Protein AF-A0A920U0H9-F1 (afdb_monomer_lite)

Structure (mmCIF, N/CA/C/O backbone):
data_AF-A0A920U0H9-F1
#
_entry.id   AF-A0A920U0H9-F1
#
loop_
_atom_site.group_PDB
_atom_site.id
_atom_site.type_symbol
_atom_site.label_atom_id
_atom_site.label_alt_id
_atom_site.label_comp_id
_atom_site.label_asym_id
_atom_site.label_entity_id
_atom_site.label_seq_id
_atom_site.pdbx_PDB_ins_code
_atom_site.Cartn_x
_atom_site.Cartn_y
_atom_site.Cartn_z
_atom_site.occupancy
_atom_site.B_iso_or_equiv
_atom_site.auth_seq_id
_atom_site.auth_comp_id
_atom_site.auth_asym_id
_atom_site.auth_atom_id
_atom_site.pdbx_PDB_model_num
ATOM 1 N N . MET A 1 1 ? 9.514 -8.122 -16.354 1.00 62.91 1 MET A N 1
ATOM 2 C CA . MET A 1 1 ? 8.517 -7.537 -17.274 1.00 62.91 1 MET A CA 1
ATOM 3 C C . MET A 1 1 ? 7.082 -7.753 -16.800 1.00 62.91 1 MET A C 1
ATOM 5 O O . MET A 1 1 ? 6.362 -6.773 -16.796 1.00 62.91 1 MET A O 1
ATOM 9 N N . TYR A 1 2 ? 6.702 -8.929 -16.275 1.00 85.62 2 TYR A N 1
ATOM 10 C CA . TYR A 1 2 ? 5.328 -9.232 -15.8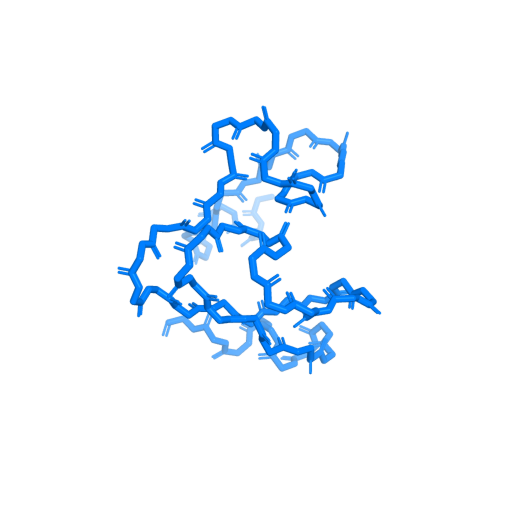19 1.00 85.62 2 TYR A CA 1
ATOM 11 C C . TYR A 1 2 ? 4.595 -8.150 -14.992 1.00 85.62 2 TYR A C 1
ATOM 13 O O . TYR A 1 2 ? 3.427 -7.891 -15.252 1.00 85.62 2 TYR A O 1
ATOM 21 N N . PHE A 1 3 ? 5.246 -7.496 -14.019 1.00 90.75 3 PHE A N 1
ATOM 22 C CA . PHE A 1 3 ? 4.592 -6.453 -13.206 1.00 90.75 3 PHE A CA 1
ATOM 23 C C . PHE A 1 3 ? 4.308 -5.165 -13.992 1.00 90.75 3 PHE A C 1
ATOM 25 O O . PHE A 1 3 ? 3.200 -4.644 -13.918 1.00 90.75 3 PHE A O 1
ATOM 32 N N . TYR A 1 4 ? 5.275 -4.689 -14.782 1.00 92.19 4 TYR A N 1
ATOM 33 C CA . TYR A 1 4 ? 5.103 -3.489 -15.609 1.00 92.19 4 TYR A CA 1
ATOM 34 C C . TYR A 1 4 ? 4.045 -3.694 -16.698 1.00 92.19 4 TYR A C 1
ATOM 36 O O . TYR A 1 4 ? 3.250 -2.798 -16.961 1.00 92.19 4 TYR A O 1
ATOM 44 N N . GLU A 1 5 ? 4.004 -4.884 -17.304 1.00 93.50 5 GLU A N 1
ATOM 45 C CA . GLU A 1 5 ? 2.999 -5.244 -18.314 1.00 93.50 5 GLU A CA 1
ATOM 46 C C . GLU A 1 5 ? 1.579 -5.284 -17.735 1.00 93.50 5 GLU A C 1
ATOM 48 O O . GLU A 1 5 ? 0.622 -4.964 -18.434 1.00 93.50 5 GLU A O 1
ATOM 53 N N . ALA A 1 6 ? 1.442 -5.616 -16.450 1.00 91.69 6 ALA A N 1
ATOM 54 C CA . ALA A 1 6 ? 0.179 -5.574 -15.718 1.00 91.69 6 ALA A CA 1
ATOM 55 C C . ALA A 1 6 ? -0.155 -4.181 -15.138 1.00 91.69 6 ALA A C 1
ATOM 57 O O . ALA A 1 6 ? -1.094 -4.056 -14.360 1.00 91.69 6 ALA A O 1
ATOM 58 N N . GLY A 1 7 ? 0.600 -3.134 -15.496 1.00 92.31 7 GLY A N 1
ATOM 59 C CA . GLY A 1 7 ? 0.344 -1.754 -15.067 1.00 92.31 7 GLY A CA 1
ATOM 60 C C . GLY A 1 7 ? 0.844 -1.406 -13.662 1.00 92.31 7 GLY A C 1
ATOM 61 O O . GLY A 1 7 ? 0.553 -0.317 -13.172 1.00 92.31 7 GLY A O 1
ATOM 62 N N . PHE A 1 8 ? 1.609 -2.289 -13.013 1.00 91.88 8 PHE A N 1
ATOM 63 C CA . PHE A 1 8 ? 2.183 -2.011 -11.699 1.00 91.88 8 PHE A CA 1
ATOM 64 C C . PHE A 1 8 ? 3.480 -1.208 -11.797 1.00 91.88 8 PHE A C 1
ATOM 66 O O . PHE A 1 8 ? 4.322 -1.420 -12.673 1.00 91.88 8 PHE A O 1
ATOM 73 N N . GLU A 1 9 ? 3.683 -0.339 -10.810 1.00 90.88 9 GLU A N 1
ATOM 74 C CA . GLU A 1 9 ? 4.966 0.305 -10.568 1.00 90.88 9 GLU A CA 1
ATOM 75 C C . GLU A 1 9 ? 5.880 -0.639 -9.774 1.00 90.88 9 GLU A C 1
ATOM 77 O O . GLU A 1 9 ? 5.519 -1.128 -8.702 1.00 90.88 9 GLU A O 1
ATOM 82 N N . TRP A 1 10 ? 7.088 -0.882 -10.280 1.00 90.69 10 TRP A N 1
ATOM 83 C CA . TRP A 1 10 ? 8.119 -1.605 -9.541 1.00 90.69 10 TRP A CA 1
ATOM 84 C C . TRP A 1 10 ? 9.152 -0.621 -8.999 1.00 90.69 10 TRP A C 1
ATOM 86 O O . TRP A 1 10 ? 9.850 0.041 -9.770 1.00 90.69 10 TRP A O 1
ATOM 96 N N . ARG A 1 11 ? 9.240 -0.541 -7.671 1.00 89.56 11 ARG A N 1
ATOM 97 C CA . ARG A 1 11 ? 10.147 0.354 -6.943 1.00 89.56 11 ARG A CA 1
ATOM 98 C C . ARG A 1 11 ? 11.391 -0.385 -6.451 1.00 89.56 11 ARG A C 1
ATOM 100 O O . ARG A 1 11 ? 11.435 -1.616 -6.426 1.00 89.56 11 ARG A O 1
ATOM 107 N N . GLU A 1 12 ? 12.404 0.374 -6.045 1.00 91.75 12 GLU A N 1
ATOM 108 C CA . GLU A 1 12 ? 13.586 -0.178 -5.378 1.00 91.75 12 GLU A CA 1
ATOM 109 C C . GLU A 1 12 ? 13.210 -0.879 -4.059 1.00 91.75 12 GLU A C 1
ATOM 111 O O . GLU A 1 12 ? 12.265 -0.459 -3.379 1.00 91.75 12 GLU A O 1
ATOM 116 N N . PRO A 1 13 ? 13.927 -1.951 -3.671 1.00 93.00 13 PRO A N 1
ATOM 117 C CA . PRO A 1 13 ? 13.626 -2.679 -2.447 1.00 93.00 13 PRO A CA 1
ATOM 118 C C . PRO A 1 13 ? 13.776 -1.770 -1.224 1.00 93.00 13 PRO A C 1
ATOM 120 O O . PRO A 1 13 ? 14.825 -1.175 -0.987 1.00 93.00 13 PRO A O 1
ATOM 123 N N . GLY A 1 14 ? 12.726 -1.696 -0.411 1.00 89.88 14 GLY A N 1
ATOM 124 C CA . GLY A 1 14 ? 12.704 -0.848 0.771 1.00 89.88 14 GLY A CA 1
ATOM 125 C C . GLY A 1 14 ? 11.380 -0.917 1.519 1.00 89.88 14 GLY A C 1
ATOM 126 O O . GLY A 1 14 ? 10.452 -1.627 1.139 1.00 89.88 14 GLY A O 1
ATOM 127 N N . CYS A 1 15 ? 11.294 -0.160 2.610 1.00 89.06 15 CYS A N 1
ATOM 128 C CA . CYS A 1 15 ? 10.136 -0.189 3.500 1.00 89.06 15 CYS A CA 1
ATOM 129 C C . CYS A 1 15 ? 8.913 0.596 2.982 1.00 89.06 15 CYS A C 1
ATOM 131 O O . CYS A 1 15 ? 7.858 0.503 3.609 1.00 89.06 15 CYS A O 1
ATOM 133 N N . SER A 1 16 ? 9.015 1.336 1.866 1.00 91.56 16 SER A N 1
ATOM 134 C CA . SER A 1 16 ? 7.882 2.043 1.233 1.00 91.56 16 SER A CA 1
ATOM 135 C C . SER A 1 16 ? 7.086 2.868 2.271 1.00 91.56 16 SER A C 1
ATOM 137 O O . SER A 1 16 ? 7.697 3.567 3.082 1.00 91.56 16 SER A O 1
ATOM 139 N N . MET A 1 17 ? 5.759 2.742 2.321 1.00 93.44 17 MET A N 1
ATOM 140 C CA . MET A 1 17 ? 4.840 3.453 3.216 1.00 93.44 17 MET A CA 1
ATOM 141 C C . MET A 1 17 ? 4.947 3.058 4.698 1.00 93.44 17 MET A C 1
ATOM 143 O O . MET A 1 17 ? 4.036 3.327 5.479 1.00 93.44 17 MET A O 1
ATOM 147 N N . CYS A 1 18 ? 5.999 2.355 5.128 1.00 90.81 18 CYS A N 1
ATOM 148 C CA . CYS A 1 18 ? 6.042 1.740 6.450 1.00 90.81 18 CYS A CA 1
ATOM 149 C C . CYS A 1 18 ? 5.769 2.703 7.598 1.00 90.81 18 CYS A C 1
ATOM 151 O O . CYS A 1 18 ? 5.200 2.234 8.561 1.00 90.81 18 CYS A O 1
ATOM 153 N N . LEU A 1 19 ? 6.200 3.964 7.581 1.0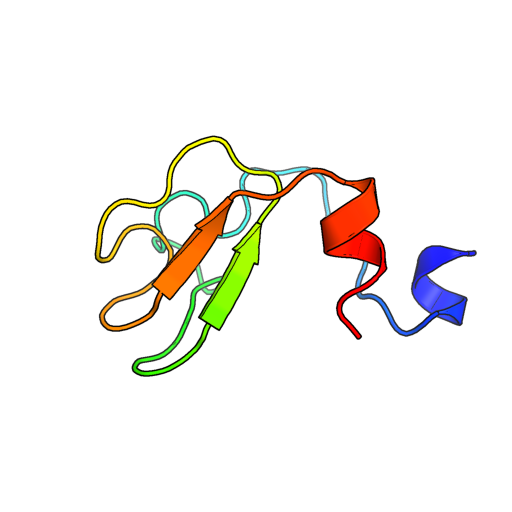0 92.56 19 LEU A N 1
ATOM 154 C CA . LEU A 1 19 ? 5.977 4.923 8.682 1.00 92.56 19 LEU A CA 1
ATOM 155 C C . LEU A 1 19 ? 5.403 6.264 8.202 1.00 92.56 19 LEU A C 1
ATOM 157 O O . LEU A 1 19 ? 5.353 7.204 8.988 1.00 92.56 19 LEU A O 1
ATOM 161 N N . ALA A 1 20 ? 5.027 6.365 6.923 1.00 93.88 20 ALA A N 1
ATOM 162 C CA . ALA A 1 20 ? 4.571 7.608 6.290 1.00 93.88 20 ALA A CA 1
ATOM 163 C C . ALA A 1 20 ? 5.534 8.808 6.453 1.00 93.88 20 ALA A C 1
ATOM 165 O O . ALA A 1 20 ? 5.109 9.962 6.460 1.00 93.88 20 ALA A O 1
ATOM 166 N N . MET A 1 21 ? 6.838 8.543 6.612 1.00 93.06 21 MET A N 1
ATOM 167 C CA . MET A 1 21 ? 7.879 9.573 6.773 1.00 93.06 21 MET A CA 1
ATOM 168 C C . MET A 1 21 ? 8.449 10.059 5.435 1.00 93.06 21 MET A C 1
ATOM 170 O O . MET A 1 21 ? 9.124 11.083 5.380 1.00 93.06 21 MET A O 1
ATOM 174 N N . ASN A 1 22 ? 8.214 9.303 4.367 1.00 90.75 22 ASN A N 1
ATOM 175 C CA . ASN A 1 22 ? 8.604 9.606 2.998 1.00 90.75 22 ASN A CA 1
ATOM 176 C C . ASN A 1 22 ? 7.383 10.043 2.172 1.00 90.75 22 ASN A C 1
ATOM 178 O O . ASN A 1 22 ? 6.253 10.062 2.656 1.00 90.75 22 ASN A O 1
ATOM 182 N N . ALA A 1 23 ? 7.622 10.394 0.907 1.00 90.69 23 ALA A N 1
ATOM 183 C CA . ALA A 1 23 ? 6.566 10.773 -0.034 1.00 90.69 23 ALA A CA 1
ATOM 184 C C . ALA A 1 23 ? 5.611 9.614 -0.380 1.00 90.69 23 ALA A C 1
ATOM 186 O O . ALA A 1 23 ? 4.543 9.842 -0.932 1.00 90.69 23 ALA A O 1
ATO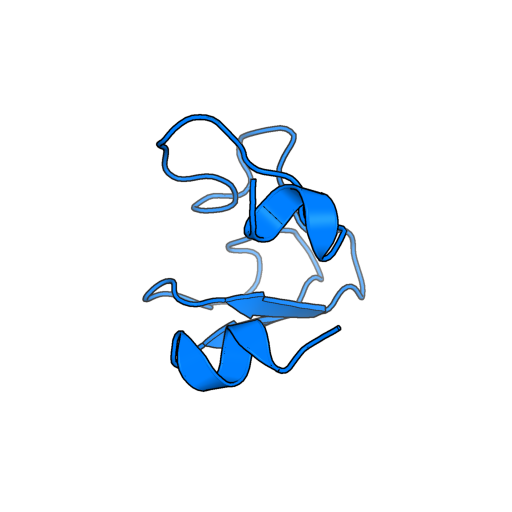M 187 N N . ASP A 1 24 ? 5.993 8.381 -0.053 1.00 92.25 24 ASP A N 1
ATOM 188 C CA . ASP A 1 24 ? 5.158 7.200 -0.215 1.00 92.25 24 ASP A CA 1
ATOM 189 C C . ASP A 1 24 ? 4.234 7.062 0.997 1.00 92.25 24 ASP A C 1
ATOM 191 O O . ASP A 1 24 ? 4.625 6.530 2.041 1.00 92.25 24 ASP A O 1
ATOM 195 N N . ARG A 1 25 ? 3.025 7.605 0.886 1.00 95.44 25 ARG A N 1
ATOM 196 C CA . ARG A 1 25 ? 2.029 7.614 1.957 1.00 95.44 25 ARG A CA 1
ATOM 197 C C . ARG A 1 25 ? 0.623 7.735 1.384 1.00 95.44 25 ARG A C 1
ATOM 199 O O . ARG A 1 25 ? 0.447 8.238 0.282 1.00 95.44 25 ARG A O 1
ATOM 206 N N . LEU A 1 26 ? -0.352 7.313 2.175 1.00 96.69 26 LEU A N 1
ATOM 207 C CA . LEU A 1 26 ? -1.767 7.508 1.903 1.00 96.69 26 LEU A CA 1
ATOM 208 C C . LEU A 1 26 ? -2.193 8.931 2.247 1.00 96.69 26 LEU A C 1
ATOM 210 O O . LEU A 1 26 ? -1.804 9.480 3.284 1.00 96.69 26 LEU A O 1
ATOM 214 N N . GLU A 1 27 ? -3.060 9.473 1.413 1.00 96.94 27 GLU A N 1
ATOM 215 C CA . GLU A 1 27 ? -3.795 10.698 1.674 1.00 96.94 27 GLU A CA 1
ATOM 216 C C . GLU A 1 27 ? -5.076 10.408 2.479 1.00 96.94 27 GLU A C 1
ATOM 218 O O . GLU A 1 27 ? -5.534 9.266 2.630 1.00 96.94 27 GLU A O 1
ATOM 223 N N . ALA A 1 28 ? -5.664 11.456 3.055 1.00 96.81 28 ALA A N 1
ATOM 224 C CA . ALA A 1 28 ? -6.847 11.311 3.895 1.00 96.81 28 ALA A CA 1
ATOM 225 C C . ALA A 1 28 ? -8.032 10.725 3.102 1.00 96.81 28 ALA A C 1
ATOM 227 O O . ALA A 1 28 ? -8.408 11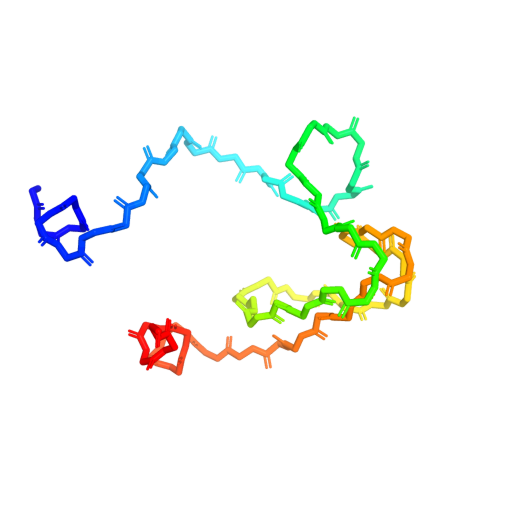.232 2.048 1.00 96.81 28 ALA A O 1
ATOM 228 N N . GLY A 1 29 ? -8.652 9.672 3.640 1.00 96.38 29 GLY A N 1
ATOM 229 C CA . GLY A 1 29 ? -9.758 8.958 2.998 1.00 96.38 29 GLY A CA 1
ATOM 230 C C . GLY A 1 29 ? -9.331 7.820 2.066 1.00 96.38 29 GLY A C 1
ATOM 231 O O . GLY A 1 29 ? -10.174 6.987 1.721 1.00 96.38 29 GLY A O 1
ATOM 232 N N . GLU A 1 30 ? -8.047 7.720 1.714 1.00 97.25 30 GLU A N 1
ATOM 233 C CA . GLU A 1 30 ? -7.543 6.620 0.895 1.00 97.25 30 GLU A CA 1
ATOM 234 C C . GLU A 1 30 ? -7.515 5.290 1.652 1.00 97.25 30 GLU A C 1
ATOM 236 O O . GLU A 1 30 ? -7.441 5.212 2.887 1.00 97.25 30 GLU A O 1
ATOM 241 N N . ARG A 1 31 ? -7.574 4.204 0.879 1.00 96.12 31 ARG A N 1
ATOM 242 C CA . ARG A 1 31 ? -7.544 2.837 1.393 1.00 96.12 31 ARG A CA 1
ATOM 243 C C . ARG A 1 31 ? -6.488 2.022 0.674 1.00 96.12 31 ARG A C 1
ATOM 245 O O . ARG A 1 31 ? -6.387 2.074 -0.543 1.00 96.12 31 ARG A O 1
ATOM 252 N N . CYS A 1 32 ? -5.753 1.223 1.438 1.00 95.94 32 CYS A N 1
ATOM 253 C CA . CYS A 1 32 ? -4.693 0.367 0.921 1.00 95.94 32 CYS A CA 1
ATOM 254 C C . CYS A 1 32 ? -4.911 -1.088 1.337 1.00 95.94 32 CYS A C 1
ATOM 256 O O . CYS A 1 32 ? -5.175 -1.365 2.508 1.00 95.94 32 CYS A O 1
ATOM 258 N N . ALA A 1 33 ? -4.748 -2.018 0.398 1.00 96.62 33 ALA A N 1
ATOM 259 C CA . ALA A 1 33 ? -4.531 -3.429 0.689 1.00 96.62 33 ALA A CA 1
ATOM 260 C C . ALA A 1 33 ? -3.016 -3.685 0.732 1.00 96.62 33 ALA A C 1
ATOM 262 O O . ALA A 1 33 ? -2.326 -3.524 -0.270 1.00 96.62 33 ALA A O 1
ATOM 263 N N . SER A 1 34 ? -2.483 -4.048 1.898 1.00 95.25 34 SER A N 1
ATOM 264 C CA . SER A 1 34 ? -1.041 -4.162 2.127 1.00 95.25 34 SER A CA 1
ATOM 265 C C . SER A 1 34 ? -0.659 -5.560 2.594 1.00 95.25 34 SER A C 1
ATOM 267 O O . SER A 1 34 ? -1.307 -6.134 3.467 1.00 95.25 34 SER A O 1
ATOM 269 N N . THR A 1 35 ? 0.459 -6.069 2.078 1.00 95.94 35 THR A N 1
ATOM 270 C CA . THR A 1 35 ? 1.112 -7.293 2.569 1.00 95.94 35 THR A CA 1
ATOM 271 C C . THR A 1 35 ? 2.095 -7.021 3.712 1.00 95.94 35 THR A C 1
ATOM 273 O O . THR A 1 35 ? 2.909 -7.880 4.049 1.00 95.94 35 THR A O 1
ATOM 276 N N . SER A 1 36 ? 2.078 -5.815 4.293 1.00 93.69 36 SER A N 1
ATOM 277 C CA . SER A 1 36 ? 2.840 -5.521 5.508 1.00 93.69 36 SER A CA 1
ATOM 278 C C . SER A 1 36 ? 2.257 -6.257 6.725 1.00 93.69 36 SER A C 1
ATOM 280 O O . SER A 1 36 ? 1.292 -7.011 6.628 1.00 93.69 36 SER A O 1
ATOM 282 N N . ASN A 1 37 ? 2.844 -6.041 7.903 1.00 94.50 37 ASN A N 1
ATOM 283 C CA . ASN A 1 37 ? 2.421 -6.690 9.145 1.00 94.50 37 ASN A CA 1
ATOM 284 C C . ASN A 1 37 ? 1.766 -5.742 10.163 1.00 94.50 37 ASN A C 1
ATOM 286 O O . ASN A 1 37 ? 1.508 -6.155 11.292 1.00 94.50 37 ASN A O 1
ATOM 290 N N . ARG A 1 38 ? 1.544 -4.465 9.821 1.00 95.06 38 ARG A N 1
ATOM 291 C CA . ARG A 1 38 ? 1.042 -3.449 10.764 1.00 95.06 38 ARG A CA 1
ATOM 292 C C . ARG A 1 38 ? 0.104 -2.464 10.065 1.00 95.06 38 ARG A C 1
ATOM 294 O O . ARG A 1 38 ? 0.468 -1.914 9.035 1.00 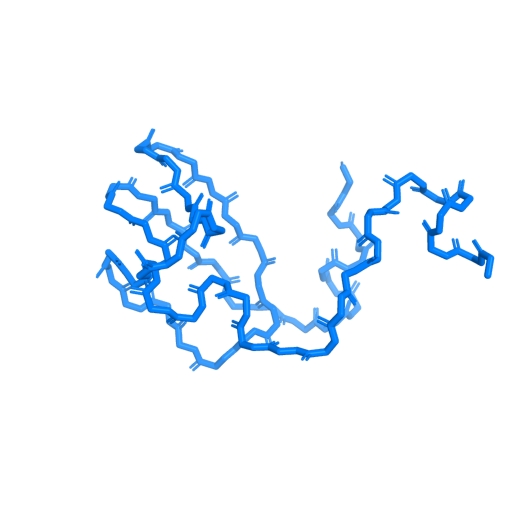95.06 38 ARG A O 1
ATOM 301 N N . ASN A 1 39 ? -1.052 -2.185 10.669 1.00 96.12 39 ASN A N 1
ATOM 302 C CA . ASN A 1 39 ? -2.088 -1.308 10.103 1.00 96.12 39 ASN A CA 1
ATOM 303 C C . ASN A 1 39 ? -2.802 -0.415 11.136 1.00 96.12 39 ASN A C 1
ATOM 305 O O . ASN A 1 39 ? -3.977 -0.093 10.966 1.00 96.12 39 ASN A O 1
ATOM 309 N N . PHE A 1 40 ? -2.125 -0.035 12.221 1.00 95.81 40 PHE A N 1
ATOM 310 C CA . PHE A 1 40 ? -2.704 0.927 13.158 1.00 95.81 40 PHE A CA 1
ATOM 311 C C . PHE A 1 40 ? -2.960 2.287 12.484 1.00 95.81 40 PHE A C 1
ATOM 313 O O . PHE A 1 40 ? -2.333 2.620 11.475 1.00 95.81 40 PHE A O 1
ATOM 320 N N . GLU A 1 41 ? -3.897 3.057 13.033 1.00 95.31 41 GLU A N 1
ATOM 321 C CA . GLU A 1 41 ? -4.330 4.340 12.471 1.00 95.31 41 GLU A CA 1
ATOM 322 C C . GLU A 1 41 ? -3.155 5.307 12.263 1.00 95.31 41 GLU A C 1
ATOM 324 O O . GLU A 1 41 ? -2.257 5.409 13.099 1.00 95.31 41 GLU A O 1
ATOM 329 N N . GLY A 1 42 ? -3.133 5.989 11.115 1.00 93.62 42 GLY A N 1
ATOM 330 C CA . GLY A 1 42 ? -2.079 6.944 10.769 1.00 93.62 42 GLY A CA 1
ATOM 331 C C . GLY A 1 42 ? -0.758 6.316 10.313 1.00 93.62 42 GLY A C 1
ATOM 332 O O . GLY A 1 42 ? 0.134 7.041 9.883 1.00 93.62 42 GLY A O 1
ATOM 333 N N . ARG A 1 43 ? -0.605 4.983 10.362 1.00 95.88 43 ARG A N 1
ATOM 334 C CA . ARG A 1 43 ? 0.693 4.334 10.121 1.00 95.88 43 ARG A CA 1
ATOM 335 C C . ARG A 1 43 ? 1.277 4.583 8.732 1.00 95.88 43 ARG A C 1
ATOM 337 O O . ARG A 1 43 ? 2.484 4.770 8.602 1.00 95.88 43 ARG A O 1
ATOM 344 N N . GLN A 1 44 ? 0.432 4.494 7.713 1.00 97.06 44 GLN A N 1
ATOM 345 C CA . GLN A 1 44 ? 0.833 4.653 6.313 1.00 97.06 44 GLN A CA 1
ATOM 346 C C . GLN A 1 44 ? 0.381 5.992 5.731 1.00 97.06 44 GLN A C 1
ATOM 348 O O . GLN A 1 44 ? 0.615 6.244 4.561 1.00 97.06 44 GLN A O 1
ATOM 353 N N . GLY A 1 45 ? -0.234 6.853 6.542 1.00 96.75 45 GLY A N 1
ATOM 354 C CA . GLY A 1 45 ? -0.784 8.137 6.125 1.00 96.75 45 GLY A CA 1
ATOM 355 C C . GLY A 1 45 ? -1.888 8.584 7.078 1.00 96.75 45 GLY A C 1
ATOM 356 O O . GLY A 1 45 ? -2.665 7.761 7.569 1.00 96.75 45 GLY A O 1
ATOM 357 N N . GLN A 1 46 ? -1.943 9.880 7.383 1.00 96.56 46 GLN A N 1
ATOM 358 C CA . GLN A 1 46 ? -2.951 10.434 8.285 1.00 96.56 46 GLN A CA 1
ATOM 359 C C . GLN A 1 46 ? -4.335 10.384 7.626 1.00 96.56 46 GLN A C 1
ATOM 361 O O . GLN A 1 46 ? -4.519 10.866 6.515 1.00 96.56 46 GLN A O 1
ATOM 366 N N . GLY A 1 47 ? -5.322 9.808 8.317 1.00 95.56 47 GLY A N 1
ATOM 367 C CA . GLY A 1 47 ? -6.686 9.671 7.792 1.00 95.56 47 GLY A CA 1
ATOM 368 C C . GLY A 1 47 ? -6.857 8.601 6.704 1.00 95.56 47 GLY A C 1
ATOM 369 O O . GLY A 1 47 ? -7.978 8.406 6.235 1.00 95.56 47 GLY A O 1
ATOM 370 N N . GLY A 1 48 ? -5.787 7.898 6.318 1.00 96.56 48 GLY A N 1
ATOM 371 C CA . GLY A 1 48 ? -5.838 6.723 5.448 1.00 96.56 48 GLY A CA 1
ATOM 372 C C . GLY A 1 48 ? -6.084 5.431 6.236 1.00 96.56 48 GLY A C 1
ATOM 373 O O . GLY A 1 48 ? -5.811 5.351 7.440 1.00 96.56 48 GLY A O 1
ATOM 374 N N . ARG A 1 49 ? -6.590 4.388 5.565 1.00 96.50 49 ARG A N 1
ATOM 375 C CA . ARG A 1 49 ? -6.860 3.080 6.190 1.00 96.50 49 ARG A CA 1
ATOM 376 C C . ARG A 1 49 ? -6.198 1.925 5.446 1.00 96.50 49 ARG A C 1
ATOM 378 O O . ARG A 1 49 ? -6.464 1.694 4.271 1.00 96.50 49 ARG A O 1
ATOM 385 N N . THR A 1 50 ? -5.425 1.125 6.175 1.00 97.25 50 THR A N 1
ATOM 386 C CA . THR A 1 50 ? -4.749 -0.059 5.629 1.00 97.25 50 THR A CA 1
ATOM 387 C C . THR A 1 50 ? -5.433 -1.356 6.058 1.00 97.25 50 THR A C 1
ATOM 389 O O . THR A 1 50 ? -5.741 -1.576 7.233 1.00 97.25 50 THR A O 1
ATOM 392 N N . HIS A 1 51 ? -5.608 -2.256 5.098 1.00 96.94 51 HIS A N 1
ATOM 393 C CA . HIS A 1 51 ? -6.102 -3.613 5.265 1.00 96.94 51 HIS A CA 1
ATOM 394 C C . HIS A 1 51 ? -4.950 -4.595 5.042 1.00 96.94 51 HIS A C 1
ATOM 396 O O . HIS A 1 51 ? -4.341 -4.599 3.974 1.00 96.94 51 HIS A O 1
ATOM 402 N N . LEU A 1 52 ? -4.634 -5.413 6.050 1.00 97.44 52 LEU A N 1
ATOM 403 C CA . LEU A 1 52 ? -3.604 -6.442 5.914 1.00 97.44 52 LEU A CA 1
ATOM 404 C C . LEU A 1 52 ? -4.175 -7.642 5.164 1.00 97.44 52 LEU A C 1
ATOM 406 O O . LEU A 1 52 ? -5.199 -8.193 5.569 1.00 97.44 52 LEU A O 1
ATOM 410 N N . VAL A 1 53 ? -3.515 -8.033 4.080 1.00 98.06 53 VAL A N 1
ATOM 411 C CA . VAL A 1 53 ? -3.953 -9.125 3.206 1.00 98.06 53 VAL A CA 1
ATOM 412 C C . VAL A 1 53 ? -2.766 -9.975 2.750 1.00 98.06 53 VAL A C 1
ATOM 414 O O . VAL A 1 53 ? -1.611 -9.555 2.827 1.00 98.06 53 VAL A O 1
ATOM 417 N N . SER A 1 54 ? -3.037 -11.188 2.267 1.00 97.69 54 SER A N 1
ATOM 418 C CA . SER A 1 54 ? -2.001 -12.040 1.674 1.00 97.69 54 SER A CA 1
ATOM 419 C C . SER A 1 54 ? -1.557 -11.510 0.300 1.00 97.69 54 SER A C 1
ATOM 421 O O . SER A 1 54 ? -2.323 -10.794 -0.349 1.00 97.69 54 SER A O 1
ATOM 423 N N . PRO A 1 55 ? -0.368 -11.900 -0.204 1.0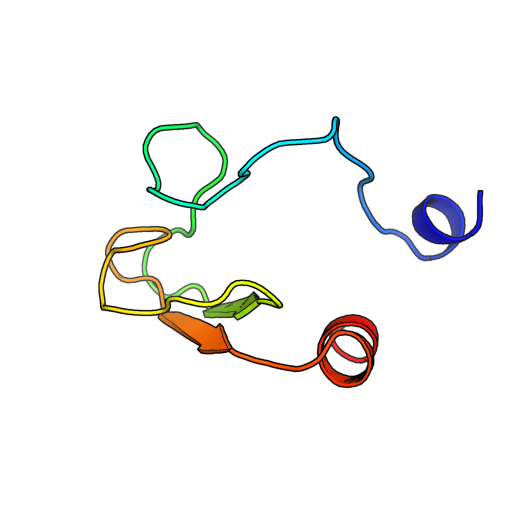0 96.00 55 PRO A N 1
ATOM 424 C CA . PRO A 1 55 ? 0.070 -11.527 -1.551 1.00 96.00 55 PRO A CA 1
ATOM 425 C C . PRO A 1 55 ? -0.915 -11.923 -2.656 1.00 96.00 55 PRO A C 1
ATOM 427 O O . PRO A 1 55 ? -1.122 -11.156 -3.589 1.00 96.00 55 PRO A O 1
ATOM 430 N N . ALA A 1 56 ? -1.567 -13.084 -2.526 1.00 96.56 56 ALA A N 1
ATOM 431 C CA . ALA A 1 56 ? -2.575 -13.531 -3.485 1.00 96.56 56 ALA A CA 1
ATOM 432 C C . ALA A 1 56 ? -3.776 -12.575 -3.540 1.00 96.56 56 ALA A C 1
ATOM 434 O O . ALA A 1 56 ? -4.221 -12.219 -4.624 1.00 96.56 56 ALA A O 1
ATOM 435 N N . VAL A 1 57 ? -4.259 -12.117 -2.380 1.00 96.94 57 VAL A N 1
ATOM 436 C CA . VAL A 1 57 ? -5.377 -11.167 -2.304 1.00 96.94 57 VAL A CA 1
ATOM 437 C C . VAL A 1 57 ? -4.952 -9.779 -2.776 1.00 96.94 57 VAL A C 1
ATOM 439 O O . VAL A 1 57 ? -5.706 -9.146 -3.507 1.00 96.94 57 VAL A O 1
ATOM 442 N N . ALA A 1 58 ? -3.753 -9.317 -2.402 1.00 95.44 58 ALA A N 1
ATOM 443 C CA . ALA A 1 58 ? -3.216 -8.031 -2.849 1.00 95.44 58 ALA A CA 1
ATOM 444 C C . ALA A 1 58 ? -3.102 -7.963 -4.380 1.00 95.44 58 ALA A C 1
ATOM 446 O O . ALA A 1 58 ? -3.527 -6.982 -4.975 1.00 95.44 58 ALA A O 1
ATOM 447 N N . ALA A 1 59 ? -2.612 -9.029 -5.023 1.00 93.19 59 ALA A N 1
ATOM 448 C CA . ALA A 1 59 ? -2.475 -9.102 -6.479 1.00 93.19 59 ALA A CA 1
ATOM 449 C C . ALA A 1 59 ? -3.820 -9.110 -7.238 1.00 93.19 59 ALA A C 1
ATOM 451 O O . ALA A 1 59 ? -3.849 -8.839 -8.437 1.00 93.19 59 ALA A O 1
ATOM 452 N N . GLN A 1 60 ? -4.928 -9.423 -6.558 1.00 92.19 60 GLN A N 1
ATOM 453 C CA . GLN A 1 60 ? -6.281 -9.383 -7.126 1.00 92.19 60 GLN A CA 1
ATOM 454 C C . GLN A 1 60 ? -6.931 -7.993 -7.042 1.00 92.19 60 GLN A C 1
ATOM 456 O O . GLN A 1 60 ? -7.976 -7.794 -7.656 1.00 92.19 60 GLN A O 1
ATOM 461 N N . GLN A 1 61 ? -6.359 -7.054 -6.278 1.00 77.19 61 GLN A N 1
ATOM 462 C CA . GLN A 1 61 ? -6.865 -5.684 -6.169 1.00 77.19 61 GLN A CA 1
ATOM 463 C C . GLN A 1 61 ? -6.255 -4.839 -7.302 1.00 77.19 61 GLN A C 1
ATOM 465 O O . GLN A 1 61 ? -5.104 -4.417 -7.197 1.00 77.19 61 GLN A O 1
ATOM 470 N N . GLN A 1 62 ? -7.006 -4.639 -8.387 1.00 64.75 62 GLN A N 1
ATOM 471 C CA . GLN A 1 62 ? -6.699 -3.704 -9.479 1.00 64.75 62 GLN A CA 1
ATOM 472 C C . GLN A 1 62 ? -7.844 -2.707 -9.619 1.00 64.75 62 GLN A C 1
ATOM 474 O O . GLN A 1 62 ? -9.010 -3.168 -9.606 1.00 64.75 62 GLN A O 1
#

Foldseek 3Di:
DVQVVVVHDDDDDDCQLQACPDPRADEAPAEEEDCDDDWPACRSHHNYGYDHDHPVVNVVPD

Secondary structure (DSSP, 8-state):
-HHHHTTPPPPPSS-TTSSS-SS--PPTT-EEEE-SS---TTSSSTT-EEEE--HHHHHT--

Sequence (62 aa):
MYFYEAGFEWREPGCSMCLAMNADRLEAGERCASTSNRNFEGRQGQGGRTHLVSPAVAAQQQ

Radius of gyration: 12.02 Å; chains: 1; bounding box: 23×25×32 Å

pLDDT: mean 92.95, std 6.31, range [62.91, 98.06]